Protein AF-A0A0J6TCW0-F1 (afdb_monomer)

Structure (mmCIF, N/CA/C/O backbone):
data_AF-A0A0J6TCW0-F1
#
_entry.id   AF-A0A0J6TCW0-F1
#
loop_
_atom_site.group_PDB
_atom_site.id
_atom_site.type_symbol
_atom_site.label_atom_id
_atom_site.label_alt_id
_atom_site.label_comp_id
_atom_site.label_asym_id
_atom_site.label_entity_id
_atom_site.label_seq_id
_atom_site.pdbx_PDB_ins_code
_atom_site.Cartn_x
_atom_site.Cartn_y
_atom_site.Cartn_z
_atom_site.occupancy
_atom_site.B_iso_or_equiv
_atom_site.auth_seq_id
_atom_site.auth_comp_id
_atom_site.auth_asym_id
_atom_site.auth_atom_id
_atom_site.pdbx_PDB_model_num
ATOM 1 N N . MET A 1 1 ? 25.778 -1.571 18.405 1.00 27.28 1 MET A N 1
ATOM 2 C CA . MET A 1 1 ? 25.611 -1.327 16.959 1.00 27.28 1 MET A CA 1
ATOM 3 C C . MET A 1 1 ? 24.254 -1.872 16.557 1.00 27.28 1 MET A C 1
ATOM 5 O O . MET A 1 1 ? 24.105 -3.077 16.428 1.00 27.28 1 MET A O 1
ATOM 9 N N . VAL A 1 2 ? 23.254 -0.995 16.495 1.00 25.66 2 VAL A N 1
ATOM 10 C CA . VAL A 1 2 ? 21.907 -1.310 16.004 1.00 25.66 2 VAL A CA 1
ATOM 11 C C . VAL A 1 2 ? 21.937 -0.953 14.524 1.00 25.66 2 VAL A C 1
ATOM 13 O O . VAL A 1 2 ? 22.121 0.217 14.194 1.00 25.66 2 VAL A O 1
ATOM 16 N N . GLY A 1 3 ? 21.881 -1.952 13.643 1.00 25.91 3 GLY A N 1
ATOM 17 C CA . GLY A 1 3 ? 21.736 -1.694 12.211 1.00 25.91 3 GLY A CA 1
ATOM 18 C C . GLY A 1 3 ? 20.428 -0.931 11.976 1.00 25.91 3 GLY A C 1
ATOM 19 O O . GLY A 1 3 ? 19.429 -1.263 12.620 1.00 25.91 3 GLY A O 1
ATOM 20 N N . PRO A 1 4 ? 20.412 0.119 11.143 1.00 32.00 4 PRO A N 1
ATOM 21 C CA . PRO A 1 4 ? 19.230 0.951 11.010 1.00 32.00 4 PRO A CA 1
ATOM 22 C C . PRO A 1 4 ? 18.118 0.171 10.301 1.00 32.00 4 PRO A C 1
ATOM 24 O O . PRO A 1 4 ? 18.222 -0.172 9.128 1.00 32.00 4 PRO A O 1
ATOM 27 N N . ALA A 1 5 ? 17.028 -0.075 11.026 1.00 32.34 5 ALA A N 1
ATOM 28 C CA . ALA A 1 5 ? 15.738 -0.520 10.504 1.00 32.34 5 ALA A CA 1
ATOM 29 C C . ALA A 1 5 ? 15.019 0.636 9.773 1.00 32.34 5 ALA A C 1
ATOM 31 O O . ALA A 1 5 ? 13.894 0.987 10.123 1.00 32.34 5 ALA A O 1
ATOM 32 N N . ALA A 1 6 ? 15.710 1.300 8.839 1.00 34.22 6 ALA A N 1
ATOM 33 C CA . ALA A 1 6 ? 15.282 2.595 8.315 1.00 34.22 6 ALA A CA 1
ATOM 34 C C . ALA A 1 6 ? 14.321 2.512 7.114 1.00 34.22 6 ALA A C 1
ATOM 36 O O . ALA A 1 6 ? 13.288 3.165 7.162 1.00 34.22 6 ALA A O 1
ATOM 37 N N . ASP A 1 7 ? 14.547 1.688 6.085 1.00 34.81 7 ASP A N 1
ATOM 38 C CA . ASP A 1 7 ? 13.996 2.081 4.763 1.00 34.81 7 ASP A CA 1
ATOM 39 C C . ASP A 1 7 ? 13.089 1.052 4.067 1.00 34.81 7 ASP A C 1
ATOM 41 O O . ASP A 1 7 ? 12.736 1.202 2.902 1.00 34.81 7 ASP A O 1
ATOM 45 N N . PHE A 1 8 ? 12.693 -0.028 4.741 1.00 37.03 8 PHE A N 1
ATOM 46 C CA . PHE A 1 8 ? 12.389 -1.260 3.997 1.00 37.03 8 PHE A CA 1
ATOM 47 C C . PHE A 1 8 ? 10.968 -1.423 3.423 1.00 37.03 8 PHE A C 1
ATOM 49 O O . PHE A 1 8 ? 10.744 -2.361 2.667 1.00 37.03 8 PHE A O 1
ATOM 56 N N . VAL A 1 9 ? 10.007 -0.545 3.739 1.00 40.50 9 VAL A N 1
ATOM 57 C CA . VAL A 1 9 ? 8.628 -0.656 3.194 1.00 40.50 9 VAL A CA 1
ATOM 58 C C . VAL A 1 9 ? 8.034 0.691 2.749 1.00 40.50 9 VAL A C 1
ATOM 60 O O . VAL A 1 9 ? 7.080 0.720 1.983 1.00 40.50 9 VAL A O 1
ATOM 63 N N . TRP A 1 10 ? 8.593 1.830 3.171 1.00 41.25 10 TRP A N 1
ATOM 64 C CA . TRP A 1 10 ? 7.857 3.105 3.148 1.00 41.25 10 TRP A CA 1
ATOM 65 C C . TRP A 1 10 ? 8.228 4.069 2.022 1.00 41.25 10 TRP A C 1
ATOM 67 O O . TRP A 1 10 ? 7.423 4.941 1.708 1.00 41.25 10 TRP A O 1
ATOM 77 N N . GLU A 1 11 ? 9.406 3.928 1.414 1.00 35.12 11 GLU A N 1
ATOM 78 C CA . GLU A 1 11 ? 9.860 4.844 0.353 1.00 35.12 11 GLU A CA 1
ATOM 79 C C . GLU A 1 11 ? 9.387 4.429 -1.052 1.00 35.12 11 GLU A C 1
ATOM 81 O O . GLU A 1 11 ? 9.412 5.233 -1.978 1.00 35.12 11 GLU A O 1
ATOM 86 N N . GLU A 1 12 ? 8.880 3.201 -1.189 1.00 37.44 12 GLU A N 1
ATOM 87 C CA . GLU A 1 12 ? 8.473 2.581 -2.460 1.00 37.44 12 GLU A CA 1
ATOM 88 C C . GLU A 1 12 ? 6.948 2.440 -2.607 1.00 37.44 12 GLU A C 1
ATOM 90 O O . GLU A 1 12 ? 6.434 2.214 -3.703 1.00 37.44 12 GLU A O 1
ATOM 95 N N . VAL A 1 13 ? 6.199 2.572 -1.507 1.00 41.75 13 VAL A N 1
ATOM 96 C CA . VAL A 1 13 ? 4.735 2.503 -1.522 1.00 41.75 13 VAL A CA 1
ATOM 97 C C . VAL A 1 13 ? 4.204 3.909 -1.737 1.00 41.75 13 VAL A C 1
ATOM 99 O O . VAL A 1 13 ? 4.365 4.791 -0.894 1.00 41.75 13 VAL A O 1
ATOM 102 N N . PHE A 1 14 ? 3.564 4.125 -2.885 1.00 42.66 14 PHE A N 1
ATOM 103 C CA . PHE A 1 14 ? 2.935 5.393 -3.231 1.00 42.66 14 PHE A CA 1
ATOM 104 C C . PHE A 1 14 ? 1.937 5.805 -2.148 1.00 42.66 14 PHE A C 1
ATOM 106 O O . PHE A 1 14 ? 0.821 5.287 -2.070 1.00 42.66 14 PHE A O 1
ATOM 113 N N . GLN A 1 15 ? 2.350 6.741 -1.296 1.00 39.38 15 GLN A N 1
ATOM 114 C CA . GLN A 1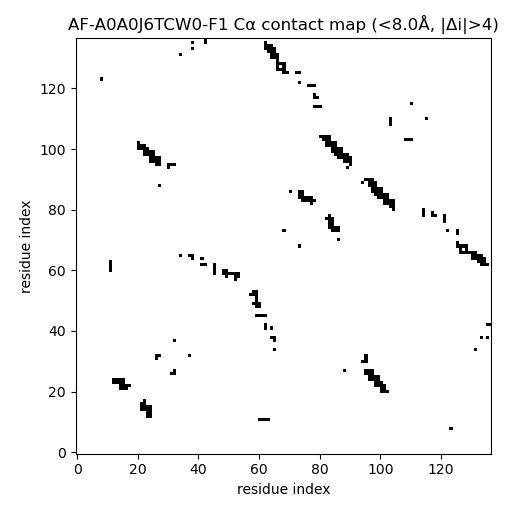 15 ? 1.446 7.396 -0.368 1.00 39.38 15 GLN A CA 1
ATOM 115 C C . GLN A 1 15 ? 0.626 8.405 -1.157 1.00 39.38 15 GLN A C 1
ATOM 117 O O . GLN A 1 15 ? 1.120 9.461 -1.557 1.00 39.38 15 GLN A O 1
ATOM 122 N N . PHE A 1 16 ? -0.643 8.079 -1.367 1.00 46.12 16 PHE A N 1
ATOM 123 C CA . PHE A 1 16 ? -1.604 9.018 -1.917 1.00 46.12 16 PHE A CA 1
ATOM 124 C C . PHE A 1 16 ? -2.364 9.632 -0.750 1.00 46.12 16 PHE A C 1
ATOM 126 O O . PHE A 1 16 ? -3.157 8.975 -0.072 1.00 46.12 16 PHE A O 1
ATOM 133 N N . SER A 1 17 ? -2.106 10.911 -0.479 1.00 39.41 17 SER A N 1
ATOM 134 C CA . SER A 1 17 ? -2.973 11.660 0.421 1.00 39.41 17 SER A CA 1
ATOM 135 C C . SER A 1 17 ? -4.356 11.762 -0.221 1.00 39.41 17 SER A C 1
ATOM 137 O O . SER A 1 17 ? -4.498 12.205 -1.359 1.00 39.41 17 SER A O 1
ATOM 139 N N . THR A 1 18 ? -5.392 11.332 0.498 1.00 45.94 18 THR A N 1
ATOM 140 C CA . THR A 1 18 ? -6.781 11.469 0.043 1.00 45.94 18 THR A CA 1
ATOM 141 C C . THR A 1 18 ? -7.569 12.317 1.033 1.00 45.94 18 THR A C 1
ATOM 143 O O . THR A 1 18 ? -7.224 12.402 2.214 1.00 45.94 18 THR A O 1
ATOM 146 N N . SER A 1 19 ? -8.668 12.915 0.570 1.00 47.12 19 SER A N 1
ATOM 147 C CA . SER A 1 19 ? -9.627 13.659 1.402 1.00 47.12 19 SER A CA 1
ATOM 148 C C . SER A 1 19 ? -10.231 12.833 2.548 1.00 47.12 19 SER A C 1
ATOM 150 O O . SER A 1 19 ? -10.830 13.402 3.456 1.00 47.12 19 SER A O 1
ATOM 152 N N . HIS A 1 20 ? -10.067 11.506 2.525 1.00 46.72 20 HIS A N 1
ATOM 153 C CA . HIS A 1 20 ? -10.638 10.562 3.487 1.00 46.72 20 HIS A CA 1
ATOM 154 C C . HIS A 1 20 ? -9.592 9.889 4.395 1.00 46.72 20 HIS A C 1
ATOM 156 O O . HIS A 1 20 ? -9.942 8.987 5.152 1.00 46.72 20 HIS A O 1
ATOM 162 N N . GLY A 1 21 ? -8.327 10.328 4.357 1.00 56.03 21 GLY A N 1
ATOM 163 C CA . GLY A 1 21 ? -7.268 9.844 5.246 1.00 56.03 21 GLY A CA 1
ATOM 164 C C . GLY A 1 21 ? -5.973 9.461 4.527 1.00 56.03 21 GLY A C 1
ATOM 165 O O . GLY A 1 21 ? -5.756 9.789 3.358 1.00 56.03 21 GLY A O 1
ATOM 166 N N . LEU A 1 22 ? -5.095 8.767 5.259 1.00 61.62 22 LEU A N 1
ATOM 167 C CA . LEU A 1 22 ? -3.879 8.170 4.704 1.00 61.62 22 LEU A CA 1
ATOM 168 C C . LEU A 1 22 ? -4.261 6.902 3.935 1.00 61.62 22 LEU A C 1
ATOM 170 O O . LEU A 1 22 ? -4.897 6.010 4.507 1.00 61.62 22 LEU A O 1
ATOM 174 N N . ALA A 1 23 ? -3.892 6.850 2.655 1.00 58.44 23 ALA A N 1
ATOM 175 C CA . ALA A 1 23 ? -4.112 5.695 1.803 1.00 58.44 23 ALA A CA 1
ATOM 176 C C . ALA A 1 23 ? -2.805 5.219 1.156 1.00 58.44 23 ALA A C 1
ATOM 178 O O . ALA A 1 23 ? -1.959 6.023 0.759 1.00 58.44 23 ALA A O 1
ATOM 179 N N . GLU A 1 24 ? -2.674 3.902 1.048 1.00 63.03 24 GLU A N 1
ATOM 180 C CA . GLU A 1 24 ? -1.586 3.218 0.345 1.00 63.03 24 GLU A CA 1
ATOM 181 C C . GLU A 1 24 ? -2.128 2.518 -0.900 1.00 63.03 24 GLU A C 1
ATOM 183 O O . GLU A 1 24 ? -3.311 2.205 -0.972 1.00 63.03 24 GLU A O 1
ATOM 188 N N . SER A 1 25 ? -1.269 2.281 -1.883 1.00 61.62 25 SER A N 1
ATOM 189 C CA . SER A 1 25 ? -1.600 1.695 -3.185 1.00 61.62 25 SER A CA 1
ATOM 190 C C . SER A 1 25 ? -1.259 0.199 -3.231 1.00 61.62 25 SER A C 1
ATOM 192 O O . SER A 1 25 ? -0.200 -0.197 -2.753 1.00 61.62 25 SER A O 1
ATOM 194 N N . VAL A 1 26 ? -2.138 -0.636 -3.801 1.00 67.56 26 VAL A N 1
ATOM 195 C CA . VAL A 1 26 ? -1.942 -2.087 -4.012 1.00 67.56 26 VAL A CA 1
ATOM 196 C C . VAL A 1 26 ? -2.586 -2.573 -5.313 1.00 67.56 26 VAL A C 1
ATOM 198 O O . VAL A 1 26 ? -3.508 -1.942 -5.815 1.00 67.56 26 VAL A O 1
ATOM 201 N N . ALA A 1 27 ? -2.154 -3.725 -5.841 1.00 65.44 27 ALA A N 1
ATOM 202 C CA . ALA A 1 27 ? -2.766 -4.358 -7.014 1.00 65.44 27 ALA A CA 1
ATOM 203 C C . ALA A 1 27 ? -3.719 -5.524 -6.643 1.00 65.44 27 ALA A C 1
ATOM 205 O O . ALA A 1 27 ? -3.440 -6.276 -5.707 1.00 65.44 27 ALA A O 1
ATOM 206 N N . LEU A 1 28 ? -4.859 -5.692 -7.337 1.00 57.44 28 LEU A N 1
ATOM 207 C CA . LEU A 1 28 ? -5.902 -6.681 -6.982 1.00 57.44 28 LEU A CA 1
ATOM 208 C C . LEU A 1 28 ? -5.767 -8.050 -7.665 1.00 57.44 28 LEU A C 1
ATOM 210 O O . LEU A 1 28 ? -5.616 -8.165 -8.876 1.00 57.44 28 LEU A O 1
ATOM 214 N N . ARG A 1 29 ? -6.001 -9.113 -6.881 1.00 52.22 29 ARG A N 1
ATOM 215 C CA . ARG A 1 29 ? -5.895 -10.519 -7.313 1.00 52.22 29 ARG A CA 1
ATOM 216 C C . ARG A 1 29 ? -7.122 -11.079 -8.077 1.00 52.22 29 ARG A C 1
ATOM 218 O O . ARG A 1 29 ? -7.131 -12.229 -8.484 1.00 52.22 29 ARG A O 1
ATOM 225 N N . THR A 1 30 ? -8.205 -10.335 -8.264 1.00 52.03 30 THR A N 1
ATOM 226 C CA . THR A 1 30 ? -9.321 -10.780 -9.141 1.00 52.03 30 THR A CA 1
ATOM 227 C C . THR A 1 30 ? -9.089 -10.423 -10.610 1.00 52.03 30 THR A C 1
ATOM 229 O O . THR A 1 30 ? -9.816 -10.882 -11.482 1.00 52.03 30 THR A O 1
ATOM 232 N N . VAL A 1 31 ? -8.041 -9.638 -10.858 1.00 58.44 31 VAL A N 1
ATOM 233 C CA . VAL A 1 31 ? -7.522 -9.169 -12.145 1.00 58.44 31 VAL A CA 1
ATOM 234 C C . VAL A 1 31 ? -5.988 -9.252 -12.054 1.00 58.44 31 VAL A C 1
ATOM 236 O O . VAL A 1 31 ? -5.301 -8.280 -12.320 1.00 58.44 31 VAL A O 1
ATOM 239 N N . VAL A 1 32 ? -5.459 -10.378 -11.535 1.00 63.03 32 VAL A N 1
ATOM 240 C CA . VAL A 1 32 ? -4.064 -10.492 -11.052 1.00 63.03 32 VAL A CA 1
ATOM 241 C C . VAL A 1 32 ? -3.075 -10.119 -12.154 1.00 63.03 32 VAL A C 1
ATOM 243 O O . VAL A 1 32 ? -2.933 -10.905 -13.092 1.00 63.03 32 VAL A O 1
ATOM 246 N N . PRO A 1 33 ? -2.349 -9.000 -12.038 1.00 70.62 33 PRO A N 1
ATOM 247 C CA . PRO A 1 33 ? -1.142 -8.841 -12.820 1.00 70.62 33 PRO A CA 1
ATOM 248 C C . PRO A 1 33 ? -0.108 -9.846 -12.298 1.00 70.62 33 PRO A C 1
ATOM 250 O O . PRO A 1 33 ? 0.094 -9.996 -11.092 1.00 70.62 33 PRO A O 1
ATOM 253 N N . THR A 1 34 ? 0.528 -10.566 -13.205 1.00 83.50 34 THR A N 1
ATOM 254 C CA . THR A 1 34 ? 1.734 -11.348 -12.940 1.00 83.50 34 THR A CA 1
ATOM 255 C C . THR A 1 34 ? 2.836 -10.460 -12.363 1.00 83.50 34 THR A C 1
ATOM 257 O O . THR A 1 34 ? 2.849 -9.247 -12.575 1.00 83.50 34 THR A O 1
ATOM 260 N N . ASP A 1 35 ? 3.813 -11.064 -11.684 1.00 83.62 35 ASP A N 1
ATOM 261 C CA . ASP A 1 35 ? 4.970 -10.332 -11.149 1.00 83.62 35 ASP A CA 1
ATOM 262 C C . ASP A 1 35 ? 5.652 -9.486 -12.241 1.00 83.62 35 ASP A C 1
ATOM 264 O O . ASP A 1 35 ? 6.002 -8.333 -12.007 1.00 83.62 35 ASP A O 1
ATOM 268 N N . GLY A 1 36 ? 5.753 -10.019 -13.466 1.00 83.69 36 GLY A N 1
ATOM 269 C CA . GLY A 1 36 ? 6.299 -9.304 -14.621 1.00 83.69 36 GLY A CA 1
ATOM 270 C C . GLY A 1 36 ? 5.485 -8.071 -15.027 1.00 83.69 36 GLY A C 1
ATOM 271 O O . GLY A 1 36 ? 6.069 -7.027 -15.310 1.00 83.69 36 GLY A O 1
ATOM 272 N N . GLU A 1 37 ? 4.154 -8.153 -15.011 1.00 82.94 37 GLU A N 1
ATOM 273 C CA .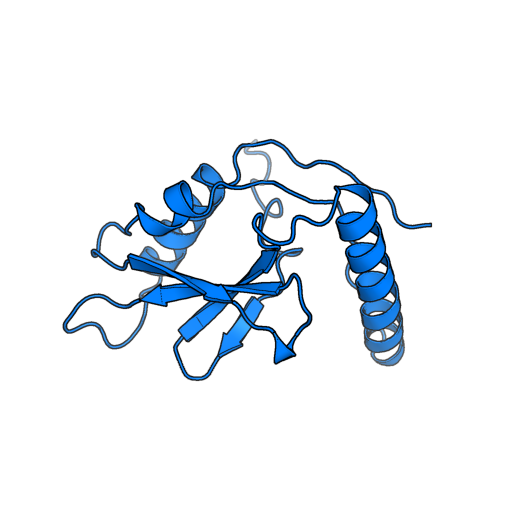 GLU A 1 37 ? 3.277 -7.004 -15.282 1.00 82.94 37 GLU A CA 1
ATOM 274 C C . GLU A 1 37 ? 3.414 -5.934 -14.192 1.00 82.94 37 GLU A C 1
ATOM 276 O O . GLU A 1 37 ? 3.521 -4.747 -14.499 1.00 82.94 37 GLU A O 1
ATOM 281 N N . VAL A 1 38 ? 3.498 -6.342 -12.922 1.00 81.25 38 VAL A N 1
ATOM 282 C CA . VAL A 1 38 ? 3.733 -5.413 -11.807 1.00 81.25 38 VAL A CA 1
ATOM 283 C C . VAL A 1 38 ? 5.105 -4.746 -11.919 1.00 81.25 38 VAL A C 1
ATOM 285 O O . VAL A 1 38 ? 5.217 -3.540 -11.698 1.00 81.25 38 VAL A O 1
ATOM 288 N N . HIS A 1 39 ? 6.144 -5.492 -12.299 1.00 85.88 39 HIS A N 1
ATOM 289 C CA . HIS A 1 39 ? 7.477 -4.937 -12.523 1.00 85.88 39 HIS A CA 1
ATOM 290 C C . HIS A 1 39 ? 7.508 -3.949 -13.690 1.00 85.88 39 HIS A C 1
ATOM 292 O O . HIS A 1 39 ? 8.085 -2.873 -13.547 1.00 85.88 39 HIS A O 1
ATOM 298 N N . GLY A 1 40 ? 6.831 -4.260 -14.801 1.00 84.69 40 GLY A N 1
ATOM 299 C CA . GLY A 1 40 ? 6.676 -3.335 -15.925 1.00 84.69 40 GLY A CA 1
ATOM 300 C C . GLY A 1 40 ? 6.046 -2.009 -15.492 1.00 84.69 40 GLY A C 1
ATOM 301 O O . GLY A 1 40 ? 6.617 -0.946 -15.729 1.00 84.69 40 GLY A O 1
ATOM 302 N N . LEU A 1 41 ? 4.940 -2.068 -14.742 1.00 80.00 41 LEU A N 1
ATOM 303 C CA . LEU A 1 41 ? 4.294 -0.877 -14.178 1.00 80.00 41 LEU A CA 1
ATOM 304 C C . LEU A 1 41 ? 5.216 -0.100 -13.226 1.0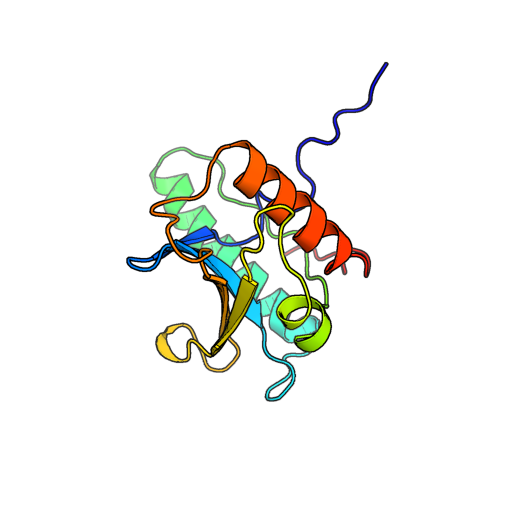0 80.00 41 LEU A C 1
ATOM 306 O O . LEU A 1 41 ? 5.232 1.136 -13.243 1.00 80.00 41 LEU A O 1
ATOM 310 N N . GLY A 1 42 ? 5.986 -0.815 -12.402 1.00 81.00 42 GLY A N 1
ATOM 311 C CA . GLY A 1 42 ? 6.993 -0.240 -11.514 1.00 81.00 42 GLY A CA 1
ATOM 312 C C . GLY A 1 42 ? 8.064 0.537 -12.277 1.00 81.00 42 GLY A C 1
ATOM 313 O O . GLY A 1 42 ? 8.364 1.680 -11.925 1.00 81.00 42 GLY A O 1
ATOM 314 N N . CYS A 1 43 ? 8.579 -0.024 -13.370 1.00 86.44 43 CYS A N 1
ATOM 315 C CA . CYS A 1 43 ? 9.592 0.623 -14.200 1.00 86.44 43 CYS A CA 1
ATOM 316 C C . CYS A 1 43 ? 9.057 1.811 -14.993 1.00 86.44 43 CYS A C 1
ATOM 318 O O . CYS A 1 43 ? 9.694 2.867 -15.004 1.00 86.44 43 CYS A O 1
ATOM 320 N N . ASP A 1 44 ? 7.857 1.703 -15.561 1.00 85.38 44 ASP A N 1
ATOM 321 C CA . ASP A 1 44 ? 7.192 2.825 -16.228 1.00 85.38 44 ASP A CA 1
ATOM 322 C C . ASP A 1 44 ? 6.956 3.988 -15.261 1.00 85.38 44 ASP A C 1
ATOM 324 O O . ASP A 1 44 ? 7.047 5.170 -15.613 1.00 85.38 44 ASP A O 1
ATOM 328 N N . LYS A 1 45 ? 6.636 3.673 -14.004 1.00 82.44 45 LYS A N 1
ATOM 329 C CA . LYS A 1 45 ? 6.494 4.685 -12.966 1.00 82.44 45 LYS A CA 1
ATOM 330 C C . LYS A 1 45 ? 7.833 5.290 -12.559 1.00 82.44 45 LYS A C 1
ATOM 332 O O . LYS A 1 45 ? 7.930 6.516 -12.542 1.00 82.44 45 LYS A O 1
ATOM 337 N N . GLN A 1 46 ? 8.856 4.472 -12.311 1.00 84.19 46 GLN A N 1
ATOM 338 C CA . GLN A 1 46 ? 10.211 4.949 -12.029 1.00 84.19 46 GLN A CA 1
ATOM 339 C C . GLN A 1 46 ? 10.694 5.910 -13.120 1.00 84.19 46 GLN A C 1
ATOM 341 O O . GLN A 1 46 ? 11.196 6.982 -12.799 1.00 84.19 46 GLN A O 1
ATOM 346 N N . ALA A 1 47 ? 10.521 5.564 -14.398 1.00 86.12 47 ALA A N 1
ATOM 347 C CA . ALA A 1 47 ? 10.934 6.410 -15.514 1.00 86.12 47 ALA A CA 1
ATOM 348 C C . ALA A 1 47 ? 10.224 7.776 -15.497 1.00 86.12 47 ALA A C 1
ATOM 350 O O . ALA A 1 47 ? 10.872 8.818 -15.622 1.00 86.12 47 ALA A O 1
ATOM 351 N N . ARG A 1 48 ? 8.900 7.790 -15.277 1.00 84.25 48 ARG A N 1
ATOM 352 C CA . ARG A 1 48 ? 8.108 9.031 -15.180 1.00 84.25 4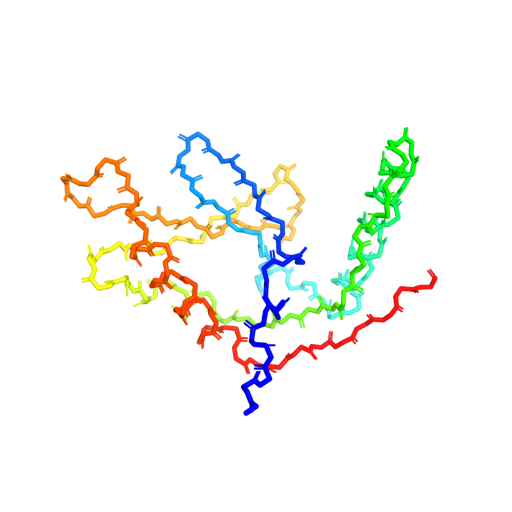8 ARG A CA 1
ATOM 353 C C . ARG A 1 48 ? 8.495 9.885 -13.974 1.00 84.25 48 ARG A C 1
ATOM 355 O O . ARG A 1 48 ? 8.634 11.101 -14.103 1.00 84.25 48 ARG A O 1
ATOM 362 N N . ASP A 1 49 ? 8.663 9.264 -12.811 1.00 82.25 49 ASP A N 1
ATOM 363 C CA . ASP A 1 49 ? 9.016 9.962 -11.577 1.00 82.25 49 ASP A CA 1
ATOM 364 C C . ASP A 1 49 ? 10.453 10.496 -11.633 1.00 82.25 49 ASP A C 1
ATOM 366 O O . ASP A 1 49 ? 10.690 11.639 -11.245 1.00 82.25 49 ASP A O 1
ATOM 370 N N . ARG A 1 50 ? 11.388 9.730 -12.208 1.00 84.88 50 ARG A N 1
ATOM 371 C CA . ARG A 1 50 ? 12.765 10.170 -12.454 1.00 84.88 50 ARG A CA 1
ATOM 372 C C . ARG A 1 50 ? 12.809 11.377 -13.379 1.00 84.88 50 ARG A C 1
ATOM 374 O O . ARG A 1 50 ? 13.411 12.373 -13.001 1.00 84.88 50 ARG A O 1
ATOM 381 N N . ALA A 1 51 ? 12.107 11.349 -14.511 1.00 84.75 51 ALA A N 1
ATOM 382 C CA . ALA A 1 51 ? 12.039 12.503 -15.409 1.00 84.75 51 ALA A CA 1
ATOM 383 C C . ALA A 1 51 ? 11.481 13.758 -14.706 1.00 84.75 51 ALA A C 1
ATOM 385 O O . ALA A 1 51 ? 11.986 14.868 -14.885 1.00 84.75 51 ALA A O 1
ATOM 386 N N . ARG A 1 52 ? 10.454 13.589 -13.860 1.00 83.75 52 ARG A N 1
ATOM 387 C CA . ARG A 1 52 ? 9.884 14.685 -13.060 1.00 83.75 52 ARG A CA 1
ATOM 388 C C . ARG A 1 52 ? 10.874 15.230 -12.026 1.00 83.75 52 ARG A C 1
ATOM 390 O O . ARG A 1 52 ? 10.918 16.443 -11.816 1.00 83.75 52 ARG A O 1
ATOM 397 N N . ASP A 1 53 ? 11.606 14.361 -11.340 1.00 84.62 53 ASP A N 1
ATOM 398 C CA . ASP A 1 53 ? 12.486 14.749 -10.236 1.00 84.62 53 ASP A CA 1
ATOM 399 C C . ASP A 1 53 ? 13.848 15.262 -10.727 1.00 84.62 53 ASP A C 1
ATOM 401 O O . ASP A 1 53 ? 14.372 16.219 -10.153 1.00 84.62 53 ASP A O 1
ATOM 405 N N . GLU A 1 54 ? 14.352 14.760 -11.857 1.00 86.19 54 GLU A N 1
ATOM 406 C CA . GLU A 1 54 ? 15.501 15.322 -12.578 1.00 86.19 54 GLU A CA 1
ATOM 407 C C . GLU A 1 54 ? 15.237 16.773 -12.993 1.00 86.19 54 GLU A C 1
ATOM 409 O O . GLU A 1 54 ? 16.077 17.644 -12.762 1.00 86.19 54 GLU A O 1
ATOM 414 N N . ALA A 1 55 ? 14.028 17.079 -13.480 1.00 84.75 55 ALA A N 1
ATOM 415 C CA . ALA A 1 55 ? 13.611 18.454 -13.770 1.00 84.75 55 ALA A CA 1
ATOM 416 C C . ALA A 1 55 ? 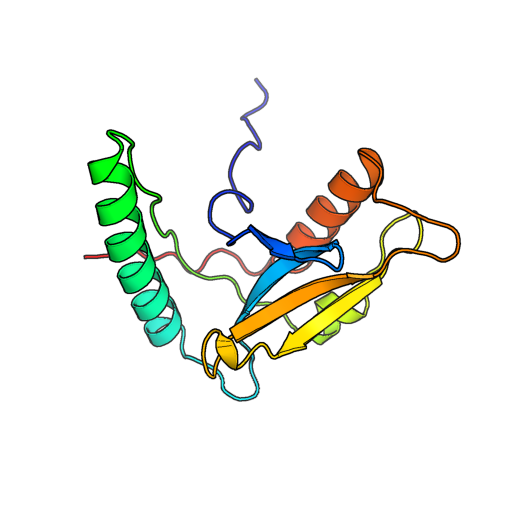13.610 19.370 -12.525 1.00 84.75 55 ALA A C 1
ATOM 418 O O . ALA A 1 55 ? 13.573 20.594 -12.646 1.00 84.75 55 ALA A O 1
ATOM 419 N N . ARG A 1 56 ? 13.658 18.790 -11.319 1.00 88.44 56 ARG A N 1
ATOM 420 C CA . ARG A 1 56 ? 13.737 19.483 -10.023 1.00 88.44 56 ARG A CA 1
ATOM 421 C C . ARG A 1 56 ? 15.120 19.368 -9.367 1.00 88.44 56 ARG A C 1
ATOM 423 O O . ARG A 1 56 ? 15.265 19.785 -8.217 1.00 88.44 56 ARG A O 1
ATOM 430 N N . GLY A 1 57 ? 16.112 18.797 -10.057 1.00 85.38 57 GLY A N 1
ATOM 431 C CA . GLY A 1 57 ? 17.466 18.581 -9.541 1.00 85.38 57 GLY A CA 1
ATOM 432 C C . GLY A 1 57 ? 17.553 17.549 -8.412 1.00 85.38 57 GLY A C 1
ATOM 433 O O . GLY A 1 57 ? 18.439 17.646 -7.565 1.00 85.38 57 GLY A O 1
ATOM 434 N N . ARG A 1 58 ? 16.615 16.597 -8.346 1.00 82.31 58 ARG A N 1
ATOM 435 C CA . ARG A 1 58 ? 16.569 15.541 -7.324 1.00 82.31 58 ARG A CA 1
ATOM 436 C C . ARG A 1 58 ? 16.802 14.177 -7.959 1.00 82.31 58 ARG A C 1
ATOM 438 O O . ARG A 1 58 ? 16.401 13.941 -9.094 1.00 82.31 58 ARG A O 1
ATOM 445 N N . ALA A 1 59 ? 17.408 13.267 -7.200 1.00 74.56 59 ALA A N 1
ATOM 446 C CA . ALA A 1 59 ? 17.400 11.858 -7.566 1.00 74.56 59 ALA A CA 1
ATOM 447 C C . ALA A 1 59 ? 15.955 11.345 -7.487 1.00 74.56 59 ALA A C 1
ATOM 449 O O . ALA A 1 59 ? 15.302 11.499 -6.453 1.00 74.56 59 ALA A O 1
ATOM 450 N N . GLY A 1 60 ? 15.455 10.792 -8.591 1.00 72.81 60 GLY A N 1
ATOM 451 C CA . GLY A 1 60 ? 14.141 10.157 -8.621 1.00 72.81 60 GLY A CA 1
ATOM 452 C C . GLY A 1 60 ? 14.108 8.849 -7.821 1.00 72.81 60 GLY A C 1
ATOM 453 O O . GLY A 1 60 ? 15.163 8.277 -7.525 1.00 72.81 60 GLY A O 1
ATOM 454 N N . PRO A 1 61 ? 12.907 8.348 -7.495 1.00 77.56 61 PRO A N 1
ATOM 455 C CA . PRO A 1 61 ? 12.743 7.080 -6.789 1.00 77.56 61 PRO A CA 1
ATOM 456 C C . PRO A 1 61 ? 13.288 5.899 -7.609 1.00 77.56 61 PRO A C 1
ATOM 458 O O . PRO A 1 61 ? 13.416 5.984 -8.833 1.00 77.56 61 PRO A O 1
ATOM 461 N N . THR A 1 62 ? 13.628 4.797 -6.931 1.00 79.94 62 THR A N 1
ATOM 462 C CA . THR A 1 62 ? 14.151 3.575 -7.566 1.00 79.94 62 THR A CA 1
ATOM 463 C C . THR A 1 62 ? 13.297 2.380 -7.197 1.00 79.94 62 THR A C 1
ATOM 465 O O . THR A 1 62 ? 13.508 1.806 -6.140 1.00 79.94 62 THR A O 1
ATOM 468 N N . TYR A 1 63 ? 12.422 1.970 -8.110 1.00 79.25 63 TYR A N 1
ATOM 469 C CA . TYR A 1 63 ? 11.583 0.794 -7.967 1.00 79.25 63 TYR A CA 1
ATOM 470 C C . TYR A 1 63 ? 12.404 -0.452 -7.604 1.00 79.25 63 TYR A C 1
ATOM 472 O O . TYR A 1 63 ? 13.345 -0.813 -8.314 1.00 79.25 63 TYR A O 1
ATOM 480 N N . ARG A 1 64 ? 12.029 -1.119 -6.508 1.00 80.31 64 ARG A N 1
ATOM 481 C CA . ARG A 1 64 ? 12.754 -2.281 -5.966 1.00 80.31 64 ARG A CA 1
ATOM 482 C C . ARG A 1 64 ? 12.063 -3.623 -6.176 1.00 80.31 64 ARG A C 1
ATOM 484 O O . ARG A 1 64 ? 12.713 -4.654 -6.002 1.00 80.31 64 ARG A O 1
ATOM 491 N N . GLY A 1 65 ? 10.775 -3.645 -6.516 1.00 82.19 65 GLY A N 1
ATOM 492 C CA . GLY A 1 65 ? 10.033 -4.891 -6.721 1.00 82.19 65 GLY A CA 1
ATOM 493 C C . GLY A 1 65 ? 8.604 -4.874 -6.187 1.00 82.19 65 GLY A C 1
ATOM 494 O O . GLY A 1 65 ? 8.001 -3.818 -5.999 1.00 82.19 65 GLY A O 1
ATOM 495 N N . CYS A 1 66 ? 8.043 -6.062 -5.963 1.00 81.56 66 CYS A N 1
ATOM 496 C CA . CYS A 1 66 ? 6.680 -6.223 -5.454 1.00 81.56 66 CYS A CA 1
ATOM 497 C C . CYS A 1 66 ? 6.600 -7.216 -4.285 1.00 81.56 66 CYS A C 1
ATOM 499 O O . CYS A 1 66 ? 7.465 -8.075 -4.114 1.00 81.56 66 CYS A O 1
ATOM 501 N N . ILE A 1 67 ? 5.563 -7.076 -3.456 1.00 83.69 67 ILE A N 1
ATOM 502 C CA . ILE A 1 67 ? 5.253 -7.988 -2.350 1.00 83.69 67 ILE A CA 1
ATOM 503 C C . ILE A 1 67 ? 3.770 -8.328 -2.425 1.00 83.69 67 ILE A C 1
ATOM 505 O O . ILE A 1 67 ? 2.925 -7.440 -2.549 1.00 83.69 67 ILE A O 1
ATOM 509 N N . ASP A 1 68 ? 3.455 -9.612 -2.305 1.00 79.44 68 ASP A N 1
ATOM 510 C CA . ASP A 1 68 ? 2.073 -10.067 -2.272 1.00 79.44 68 ASP A CA 1
ATOM 511 C C . ASP A 1 68 ? 1.507 -9.980 -0.856 1.00 79.44 68 ASP A C 1
ATOM 513 O O . ASP A 1 68 ? 2.157 -10.344 0.124 1.00 79.44 68 ASP A O 1
ATOM 517 N N . ALA A 1 69 ? 0.233 -9.614 -0.762 1.00 79.88 69 ALA A N 1
ATOM 518 C CA . ALA A 1 69 ? -0.555 -9.803 0.444 1.00 79.88 69 ALA A CA 1
ATOM 519 C C . ALA A 1 69 ? -1.959 -10.295 0.102 1.00 79.88 69 ALA A C 1
ATOM 521 O O . ALA A 1 69 ? -2.555 -9.951 -0.922 1.00 79.88 69 ALA A O 1
ATOM 522 N N . LEU A 1 70 ? -2.535 -11.091 1.001 1.00 83.75 70 LEU A N 1
ATOM 523 C CA . LEU A 1 70 ? -3.940 -11.459 0.895 1.00 83.75 70 LEU A CA 1
ATOM 524 C C . LEU A 1 70 ? -4.811 -10.280 1.340 1.00 83.75 70 LEU A C 1
ATOM 526 O O . LEU A 1 70 ? -4.712 -9.824 2.476 1.00 83.75 70 LEU A O 1
ATOM 530 N N . VAL A 1 71 ? -5.765 -9.864 0.501 1.00 82.38 71 VAL A N 1
ATOM 531 C CA . VAL A 1 71 ? -6.739 -8.805 0.844 1.00 82.38 71 VAL A CA 1
ATOM 532 C C . VAL A 1 71 ? -7.475 -9.108 2.152 1.00 82.38 71 VAL A C 1
ATOM 534 O O . VAL A 1 71 ? -7.722 -8.211 2.958 1.00 82.38 71 VAL A O 1
ATOM 537 N N . ARG A 1 72 ? -7.792 -10.385 2.407 1.00 85.81 72 ARG A N 1
ATOM 538 C CA . ARG A 1 72 ? -8.377 -10.813 3.685 1.00 85.81 72 ARG A CA 1
ATOM 539 C C . ARG A 1 72 ? -7.452 -10.496 4.860 1.00 85.81 72 ARG A C 1
ATOM 541 O O . ARG A 1 72 ? -7.949 -10.007 5.864 1.00 85.81 72 ARG A O 1
ATOM 548 N N . ALA A 1 73 ? -6.147 -10.740 4.724 1.00 86.69 73 ALA A N 1
ATOM 549 C CA . ALA A 1 73 ? -5.170 -10.469 5.774 1.00 86.69 73 ALA A CA 1
ATOM 550 C C . ALA A 1 73 ? -5.060 -8.973 6.089 1.00 86.69 73 ALA A C 1
ATOM 552 O O . ALA A 1 73 ? -4.813 -8.646 7.239 1.00 86.69 73 ALA A O 1
ATOM 553 N N . ILE A 1 74 ? -5.311 -8.079 5.124 1.00 87.62 74 ILE A N 1
ATOM 554 C CA . ILE A 1 74 ? -5.437 -6.632 5.374 1.00 87.62 74 ILE A CA 1
ATOM 555 C C . ILE A 1 74 ? -6.733 -6.343 6.145 1.00 87.62 74 ILE A C 1
ATOM 557 O O . ILE A 1 74 ? -6.710 -5.781 7.238 1.00 87.62 74 ILE A O 1
ATOM 561 N N . ARG A 1 75 ? -7.879 -6.771 5.599 1.00 87.12 75 ARG A N 1
ATOM 562 C CA . ARG A 1 75 ? -9.219 -6.437 6.123 1.00 87.12 75 ARG A CA 1
ATOM 563 C C . ARG A 1 75 ? -9.490 -6.967 7.532 1.00 87.12 75 ARG A C 1
ATOM 565 O O . ARG A 1 75 ? -10.327 -6.411 8.235 1.00 87.12 75 ARG A O 1
ATOM 572 N N . THR A 1 76 ? -8.823 -8.044 7.949 1.00 91.25 76 THR A N 1
ATOM 573 C CA . THR A 1 76 ? -8.989 -8.617 9.296 1.00 91.25 76 THR A CA 1
ATOM 574 C C . THR A 1 76 ? -8.185 -7.896 10.376 1.00 91.25 76 THR A C 1
ATOM 576 O O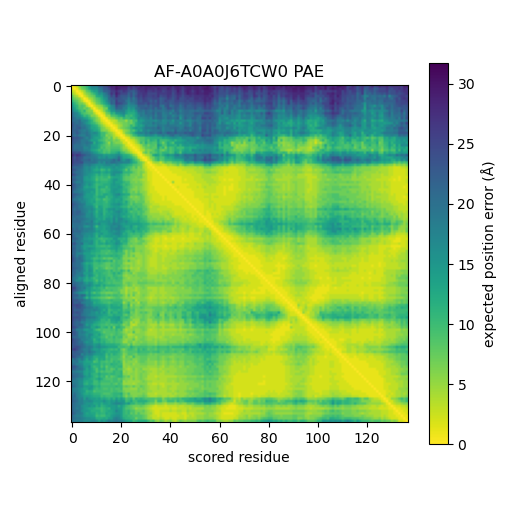 . THR A 1 76 ? -8.373 -8.182 11.559 1.00 91.25 76 THR A O 1
ATOM 579 N N . ARG A 1 77 ? -7.267 -6.997 10.008 1.00 91.56 77 ARG A N 1
ATOM 580 C CA . ARG A 1 77 ? -6.407 -6.307 10.973 1.00 91.56 77 ARG A CA 1
ATOM 581 C C . ARG A 1 77 ? -7.084 -5.068 11.540 1.00 91.56 77 ARG A C 1
ATOM 583 O O . ARG A 1 77 ? -7.989 -4.486 10.943 1.00 91.56 77 ARG A O 1
ATOM 590 N N . HIS A 1 78 ? -6.604 -4.666 12.705 1.00 92.44 78 HIS A N 1
ATOM 591 C CA . HIS A 1 78 ? -6.973 -3.425 13.358 1.00 92.44 78 HIS A CA 1
ATOM 592 C C . HIS A 1 78 ? -5.816 -2.943 14.231 1.00 92.44 78 HIS A C 1
ATOM 594 O O . HIS A 1 78 ? -5.039 -3.763 14.718 1.00 92.44 78 HIS A O 1
ATOM 600 N N . THR A 1 79 ? -5.695 -1.629 14.411 1.00 89.06 79 THR A N 1
ATOM 601 C CA . THR A 1 79 ? -4.708 -1.046 15.335 1.00 89.06 79 THR A CA 1
ATOM 602 C C . THR A 1 79 ? -5.101 -1.284 16.790 1.00 89.06 79 THR A C 1
ATOM 604 O O . THR A 1 79 ? -6.245 -1.655 17.078 1.00 89.06 79 THR A O 1
ATOM 607 N N . THR A 1 80 ? -4.190 -0.998 17.726 1.00 90.62 80 THR A N 1
ATOM 608 C CA . THR A 1 80 ? -4.473 -1.054 19.172 1.00 90.62 80 THR A CA 1
ATOM 609 C C . THR A 1 80 ? -5.684 -0.189 19.535 1.00 90.62 80 THR A C 1
ATOM 611 O O . THR A 1 80 ? -6.559 -0.611 20.291 1.00 90.62 80 THR A O 1
ATOM 614 N N . ASN A 1 81 ? -5.809 0.981 18.899 1.00 89.94 81 ASN A N 1
ATOM 615 C CA . ASN A 1 81 ? -6.940 1.900 19.060 1.00 89.94 81 ASN A CA 1
ATOM 616 C C . ASN A 1 81 ? -8.128 1.595 18.129 1.00 89.94 81 ASN A C 1
ATOM 618 O O . ASN A 1 81 ? -8.965 2.458 17.869 1.00 89.94 81 ASN A O 1
ATOM 622 N N . LYS A 1 82 ? -8.239 0.349 17.649 1.00 92.25 82 LYS A N 1
ATOM 623 C CA . LYS A 1 82 ? -9.391 -0.188 16.904 1.00 92.25 82 LYS A CA 1
ATOM 624 C C . LYS A 1 82 ? -9.665 0.485 15.551 1.00 92.25 82 LYS A C 1
ATOM 626 O O . LYS A 1 82 ? -10.782 0.381 15.034 1.00 92.25 82 LYS A O 1
ATOM 631 N N . HIS A 1 83 ? -8.679 1.146 14.943 1.00 86.94 83 HIS A N 1
ATOM 632 C CA . HIS A 1 83 ? -8.788 1.570 13.544 1.00 86.94 83 HIS A CA 1
ATOM 633 C C . HIS A 1 83 ? -8.767 0.342 12.646 1.00 86.94 83 HIS A C 1
ATOM 635 O O . HIS A 1 83 ? -8.047 -0.612 12.928 1.00 86.94 83 HIS A O 1
ATOM 641 N N . ARG A 1 84 ? -9.561 0.347 11.579 1.00 88.94 84 ARG A N 1
ATOM 642 C CA . ARG A 1 84 ? -9.702 -0.798 10.668 1.00 88.94 84 ARG A CA 1
ATOM 643 C C . ARG A 1 84 ? -9.064 -0.480 9.327 1.00 88.94 84 ARG A C 1
ATOM 645 O O . ARG A 1 84 ? -8.867 0.685 9.000 1.00 88.94 84 ARG A O 1
ATOM 652 N N . PHE A 1 85 ? -8.815 -1.502 8.521 1.00 86.94 85 PHE A N 1
ATOM 653 C CA . PHE A 1 85 ? -8.306 -1.328 7.164 1.00 86.94 85 PHE A CA 1
ATOM 654 C C . PHE A 1 85 ? -9.373 -1.710 6.141 1.00 86.94 85 PHE A C 1
ATOM 656 O O . PHE A 1 85 ? -10.019 -2.754 6.255 1.00 86.94 85 PHE A O 1
ATOM 663 N N . SER A 1 86 ? -9.553 -0.863 5.133 1.00 84.19 86 SER A N 1
ATOM 664 C CA . SER A 1 86 ? -10.342 -1.161 3.940 1.00 84.19 86 SER A CA 1
ATOM 665 C C . SER A 1 86 ? -9.419 -1.332 2.743 1.00 84.19 86 SER A C 1
ATOM 667 O O . SER A 1 86 ? -8.359 -0.721 2.695 1.00 84.19 86 SER A O 1
ATOM 669 N N . VAL A 1 87 ? -9.846 -2.140 1.774 1.00 83.19 87 VAL A N 1
ATOM 670 C CA . VAL A 1 87 ? -9.213 -2.231 0.454 1.00 83.19 87 VAL A CA 1
ATOM 671 C C . VAL A 1 87 ? -10.286 -1.936 -0.578 1.00 83.19 87 VAL A C 1
ATOM 673 O O . VAL A 1 87 ? -11.241 -2.717 -0.691 1.00 83.19 87 VAL A O 1
ATOM 676 N N . THR A 1 88 ? -10.125 -0.826 -1.293 1.00 80.62 88 THR A N 1
ATOM 677 C CA . THR A 1 88 ? -11.090 -0.297 -2.263 1.00 80.62 88 THR A CA 1
ATOM 678 C C . THR A 1 88 ? -10.450 -0.263 -3.645 1.00 80.62 88 THR A C 1
ATOM 680 O O . THR A 1 88 ? -9.362 0.282 -3.800 1.00 80.62 88 THR A O 1
ATOM 683 N N . HIS A 1 89 ? -11.110 -0.841 -4.649 1.00 79.06 89 HIS A N 1
ATOM 684 C CA . HIS A 1 89 ? -10.667 -0.750 -6.045 1.00 79.06 89 HIS A CA 1
ATOM 685 C C . HIS A 1 89 ? -10.713 0.708 -6.521 1.00 79.06 89 HIS A C 1
ATOM 687 O O . HIS A 1 89 ? -11.685 1.409 -6.244 1.00 79.06 89 HIS A O 1
ATOM 693 N N . ALA A 1 90 ? -9.660 1.161 -7.199 1.00 72.75 90 ALA A N 1
ATOM 694 C CA . ALA A 1 90 ? -9.489 2.533 -7.668 1.00 72.75 90 ALA A CA 1
ATOM 695 C C . ALA A 1 90 ? -9.248 2.534 -9.192 1.00 72.75 90 ALA A C 1
ATOM 697 O O . ALA A 1 90 ? -8.131 2.805 -9.633 1.00 72.75 90 ALA A O 1
ATOM 698 N N . PRO A 1 91 ? -10.284 2.228 -10.000 1.00 67.38 91 PRO A N 1
ATOM 699 C CA . PRO A 1 91 ? -10.155 2.025 -11.448 1.00 67.38 91 PRO A CA 1
ATOM 700 C C . PRO A 1 91 ? -9.684 3.273 -12.206 1.00 67.38 91 PRO A C 1
ATOM 702 O O . PRO A 1 91 ? -9.066 3.162 -13.258 1.00 67.38 91 PRO A O 1
ATOM 705 N N . GLU A 1 92 ? -9.922 4.465 -11.657 1.00 69.94 92 GLU A N 1
ATOM 706 C CA . GLU A 1 92 ? -9.414 5.739 -12.186 1.00 69.94 92 GLU A CA 1
ATOM 707 C C . GLU A 1 92 ? -7.875 5.812 -12.246 1.00 69.94 92 GLU A C 1
ATOM 709 O O . GLU A 1 92 ? -7.322 6.585 -13.023 1.00 69.94 92 GLU A O 1
ATOM 714 N N . GLU A 1 93 ? -7.180 4.994 -11.452 1.00 65.38 93 GLU A N 1
ATOM 715 C CA . GLU A 1 93 ? -5.718 4.864 -11.446 1.00 65.38 93 GLU A CA 1
ATOM 716 C C . GLU A 1 93 ? -5.225 3.622 -12.216 1.00 65.38 93 GLU A C 1
ATOM 718 O O . GLU A 1 93 ? -4.029 3.330 -12.224 1.00 65.38 93 GLU A O 1
ATOM 723 N N . GLY A 1 94 ? -6.137 2.896 -12.871 1.00 67.31 94 GLY A N 1
ATOM 724 C CA . GLY A 1 94 ? -5.866 1.703 -13.670 1.00 67.31 94 GLY A CA 1
ATOM 725 C C . GLY A 1 94 ? -6.659 0.476 -13.217 1.00 67.31 94 GLY A C 1
ATOM 726 O O . GLY A 1 94 ? -7.052 0.346 -12.056 1.00 67.31 94 GLY A O 1
ATOM 727 N N . ASP A 1 95 ? -6.850 -0.467 -14.141 1.00 68.75 95 ASP A N 1
ATOM 728 C CA . ASP A 1 95 ? -7.707 -1.646 -13.947 1.00 68.75 95 ASP A CA 1
ATOM 729 C C . ASP A 1 95 ? -7.269 -2.532 -12.775 1.00 68.75 95 ASP A C 1
ATOM 731 O O . ASP A 1 95 ? -8.094 -3.149 -12.096 1.00 68.75 95 ASP A O 1
ATOM 735 N N . TRP A 1 96 ? -5.969 -2.551 -12.490 1.00 72.31 96 TRP A N 1
ATOM 736 C CA . TRP A 1 96 ? -5.374 -3.416 -11.476 1.00 72.31 96 TRP A CA 1
ATOM 737 C C . TRP A 1 96 ? -5.203 -2.733 -10.121 1.00 72.31 96 TRP A C 1
ATOM 739 O O . TRP A 1 96 ? -4.805 -3.403 -9.174 1.00 72.31 96 TRP A O 1
ATOM 749 N N . HIS A 1 97 ? -5.497 -1.435 -9.999 1.00 74.12 97 HIS A N 1
ATOM 750 C CA . HIS A 1 97 ? -5.130 -0.633 -8.836 1.00 74.12 97 HIS A CA 1
ATOM 751 C C . HIS A 1 97 ? -6.210 -0.575 -7.746 1.00 74.12 97 HIS A C 1
ATOM 753 O O . HIS A 1 97 ? -7.396 -0.398 -8.006 1.00 74.12 97 HIS A O 1
ATOM 759 N N . ALA A 1 98 ? -5.799 -0.658 -6.487 1.00 77.12 98 ALA A N 1
ATOM 760 C CA . ALA A 1 98 ? -6.632 -0.485 -5.309 1.00 77.12 98 ALA A CA 1
ATOM 761 C C . ALA A 1 98 ? -5.907 0.317 -4.230 1.00 77.12 98 ALA A C 1
ATOM 763 O O . ALA A 1 98 ? -4.684 0.368 -4.172 1.00 77.12 98 ALA A O 1
ATOM 764 N N . ARG A 1 99 ? -6.686 0.920 -3.336 1.00 78.88 99 ARG A N 1
ATOM 765 C CA . ARG A 1 99 ? -6.186 1.667 -2.185 1.00 78.88 99 ARG A CA 1
ATOM 766 C C . ARG A 1 99 ? -6.457 0.901 -0.893 1.00 78.88 99 ARG A C 1
ATOM 768 O O . ARG A 1 99 ? -7.576 0.429 -0.682 1.00 78.88 99 ARG A O 1
ATOM 775 N N . ILE A 1 100 ? -5.465 0.821 -0.013 1.00 81.81 100 ILE A N 1
ATOM 776 C CA . ILE A 1 100 ? -5.643 0.485 1.398 1.00 81.81 100 ILE A CA 1
ATOM 777 C C . ILE A 1 100 ? -5.952 1.780 2.141 1.00 81.81 100 ILE A C 1
ATOM 779 O O . ILE A 1 100 ? -5.181 2.730 2.072 1.00 81.81 100 ILE A O 1
ATOM 783 N N . THR A 1 101 ? -7.063 1.831 2.867 1.00 81.94 101 THR A N 1
ATOM 784 C CA . THR A 1 101 ? -7.462 3.008 3.651 1.00 81.94 101 THR A CA 1
ATOM 785 C C . THR A 1 101 ? -7.609 2.646 5.118 1.00 81.94 101 THR A C 1
ATOM 787 O O . THR A 1 101 ? -8.248 1.646 5.453 1.00 81.94 101 THR A O 1
ATOM 790 N N . VAL A 1 102 ? -7.069 3.488 6.001 1.00 83.81 102 VAL A N 1
ATOM 791 C CA . VAL A 1 102 ? -7.289 3.371 7.447 1.00 83.81 102 VAL A CA 1
ATOM 792 C C . VAL A 1 102 ? -8.624 4.020 7.809 1.00 83.81 102 VAL A C 1
ATOM 794 O O . VAL A 1 102 ? -8.780 5.236 7.741 1.00 83.81 102 VAL A O 1
ATOM 797 N N . MET A 1 103 ? -9.594 3.206 8.214 1.00 84.56 103 MET A N 1
ATOM 798 C CA . MET A 1 103 ? -10.871 3.660 8.753 1.00 84.56 103 MET A CA 1
ATOM 799 C C . MET A 1 103 ? -10.707 3.978 10.238 1.00 84.56 103 MET A C 1
ATOM 801 O O . MET A 1 103 ? -10.412 3.089 11.045 1.00 84.56 103 MET A O 1
ATOM 805 N N . LEU A 1 104 ? -10.894 5.251 10.590 1.00 85.44 104 LEU A N 1
ATOM 806 C CA . LEU A 1 104 ? -10.771 5.724 11.966 1.00 85.44 104 LEU A CA 1
ATOM 807 C C . LEU A 1 104 ? -11.787 5.037 12.883 1.00 85.44 104 LEU A C 1
ATOM 809 O O . LEU A 1 104 ? -12.887 4.662 12.476 1.00 85.44 104 LEU A O 1
ATOM 813 N N . ALA A 1 105 ? -11.391 4.874 14.141 1.00 87.69 105 ALA A N 1
ATOM 814 C CA . ALA A 1 105 ? -12.277 4.369 15.174 1.00 87.69 105 ALA A CA 1
ATOM 815 C C . ALA A 1 105 ? -13.312 5.443 15.516 1.00 87.69 105 ALA A C 1
ATOM 817 O O . ALA A 1 105 ? -13.075 6.639 15.332 1.00 87.69 105 ALA A O 1
ATOM 818 N N . GLU A 1 106 ? -14.458 5.013 16.031 1.00 86.75 106 GLU A N 1
ATOM 819 C CA . GLU A 1 106 ? -15.512 5.927 16.455 1.00 86.75 106 GLU A CA 1
ATOM 820 C C . GLU A 1 106 ? -14.979 6.954 17.468 1.00 86.75 106 GLU A C 1
ATOM 822 O O . GLU A 1 106 ? -14.152 6.636 18.324 1.00 86.75 106 GLU A O 1
ATOM 827 N N . GLY A 1 107 ? -15.393 8.215 17.320 1.00 84.19 107 GLY A N 1
ATOM 828 C CA . GLY A 1 107 ? -14.913 9.324 18.151 1.00 84.19 107 GLY A CA 1
ATOM 829 C C . GLY A 1 107 ? -13.480 9.792 17.858 1.00 84.19 107 GLY A C 1
ATOM 830 O O . GLY A 1 107 ? -13.013 10.735 18.493 1.00 84.19 107 GLY A O 1
ATOM 831 N N . THR A 1 108 ? -12.776 9.190 16.892 1.00 80.50 108 THR A N 1
ATOM 832 C CA . THR A 1 108 ? -11.417 9.605 16.514 1.00 80.50 108 THR A CA 1
ATOM 833 C C . THR A 1 108 ? -11.438 10.523 15.296 1.00 80.50 108 THR A C 1
ATOM 835 O O . THR A 1 108 ? -11.845 10.117 14.213 1.00 80.50 108 THR A O 1
ATOM 838 N N . ALA A 1 109 ? -10.940 11.754 15.447 1.00 80.12 109 ALA A N 1
ATOM 839 C CA . ALA A 1 109 ? -10.869 12.721 14.345 1.00 80.12 109 ALA A CA 1
ATOM 840 C C . ALA A 1 109 ? -9.639 12.533 13.436 1.00 80.12 109 ALA A C 1
ATOM 842 O O . ALA A 1 109 ? -9.671 12.890 12.262 1.00 80.12 109 ALA A O 1
ATOM 843 N N . LYS A 1 110 ? -8.529 12.011 13.977 1.00 83.44 110 LYS A N 1
ATOM 844 C CA . LYS A 1 110 ? -7.276 11.782 13.241 1.00 83.44 110 LYS A CA 1
ATOM 845 C C . LYS A 1 110 ? -6.411 10.726 13.923 1.00 83.44 110 LYS A C 1
ATOM 847 O O . LYS A 1 110 ? -6.486 10.567 15.136 1.00 83.44 110 LYS A O 1
ATOM 852 N N . LEU A 1 111 ? -5.526 10.097 13.151 1.00 79.81 111 LEU A N 1
ATOM 853 C CA . LEU A 1 111 ? -4.504 9.189 13.676 1.00 79.81 111 LEU A CA 1
ATOM 854 C C . LEU A 1 111 ? -3.480 9.949 14.527 1.00 79.81 111 LEU A C 1
ATOM 856 O O . LEU A 1 111 ? -2.894 10.944 14.077 1.00 79.81 111 LEU A O 1
ATOM 860 N N . SER A 1 112 ? -3.224 9.450 15.733 1.00 84.38 112 SER A N 1
ATOM 861 C CA . SER A 1 112 ? -2.109 9.894 16.566 1.00 84.38 112 SER A CA 1
ATOM 862 C C . SER A 1 112 ? -0.765 9.412 16.002 1.00 84.38 112 SER A C 1
ATOM 864 O O . SER A 1 112 ? -0.694 8.666 15.022 1.00 84.38 112 SER A O 1
ATOM 866 N N . LYS A 1 113 ? 0.344 9.841 16.616 1.00 84.12 113 LYS A N 1
ATOM 867 C CA . LYS A 1 113 ? 1.677 9.335 16.253 1.00 84.12 113 LYS A CA 1
ATOM 868 C C . LYS A 1 113 ? 1.798 7.830 16.523 1.00 84.12 113 LYS A C 1
ATOM 870 O O . LYS A 1 113 ? 2.393 7.135 15.706 1.00 84.12 113 LYS A O 1
ATOM 875 N N . GLN A 1 114 ? 1.214 7.352 17.623 1.00 86.38 114 GLN A N 1
ATOM 876 C CA . GLN A 1 114 ? 1.211 5.931 17.967 1.00 86.38 114 GLN A CA 1
ATOM 877 C C . GLN A 1 114 ? 0.380 5.128 16.965 1.00 86.38 114 GLN A C 1
ATOM 879 O O . GLN A 1 114 ? 0.862 4.131 16.453 1.00 86.38 114 GLN A O 1
ATOM 884 N N . ASP A 1 115 ? -0.804 5.614 16.580 1.00 83.81 115 ASP A N 1
ATOM 885 C CA . ASP A 1 115 ? -1.646 4.911 15.600 1.00 83.81 115 ASP A CA 1
ATOM 886 C C . ASP A 1 115 ? -0.947 4.730 14.258 1.00 83.81 115 ASP A C 1
ATOM 888 O O . ASP A 1 115 ? -1.075 3.697 13.611 1.00 83.81 115 ASP A O 1
ATOM 892 N N . LYS A 1 116 ? -0.180 5.739 13.834 1.00 82.62 116 LYS A N 1
ATOM 893 C CA . LYS A 1 116 ? 0.631 5.640 12.619 1.00 82.62 116 LYS A CA 1
ATOM 894 C C . LYS A 1 116 ? 1.712 4.573 12.754 1.00 82.62 116 LYS A C 1
ATOM 896 O O . LYS A 1 116 ? 1.988 3.894 11.776 1.00 82.62 116 LYS A O 1
ATOM 901 N N . GLN A 1 117 ? 2.319 4.429 13.930 1.00 82.62 117 GLN A N 1
ATOM 902 C CA . GLN A 1 117 ? 3.302 3.380 14.181 1.00 82.62 117 GLN A CA 1
ATOM 903 C C . GLN A 1 117 ? 2.648 1.991 14.159 1.00 82.62 117 GLN A C 1
ATOM 905 O O . GLN A 1 117 ? 3.136 1.113 13.454 1.00 82.62 117 GLN A O 1
ATOM 910 N N . ASP A 1 118 ? 1.496 1.829 14.810 1.00 85.69 118 ASP A N 1
ATOM 911 C CA . ASP A 1 118 ? 0.717 0.587 14.783 1.00 85.69 118 ASP A CA 1
ATOM 912 C C . ASP A 1 118 ? 0.333 0.187 13.353 1.00 85.69 118 ASP A C 1
ATOM 914 O O . ASP A 1 118 ? 0.491 -0.967 12.962 1.00 85.69 118 ASP A O 1
ATOM 918 N N . VAL A 1 119 ? -0.150 1.142 12.547 1.00 83.88 119 VAL A N 1
ATOM 919 C CA . VAL A 1 119 ? -0.449 0.908 11.125 1.00 83.88 119 VAL A CA 1
ATOM 920 C C . VAL A 1 119 ? 0.777 0.350 10.410 1.00 83.88 119 VAL A C 1
ATOM 922 O O . VAL A 1 119 ? 0.652 -0.632 9.681 1.00 83.88 119 VAL A O 1
ATOM 925 N N . ARG A 1 120 ? 1.958 0.933 10.648 1.00 82.62 120 ARG A N 1
ATOM 926 C CA . ARG A 1 120 ? 3.193 0.495 9.993 1.00 82.62 120 ARG A CA 1
ATOM 927 C C . ARG A 1 120 ? 3.569 -0.930 10.365 1.00 82.62 120 ARG A C 1
ATOM 929 O O . ARG A 1 120 ? 3.895 -1.723 9.488 1.00 82.62 120 ARG A O 1
ATOM 936 N N . GLU A 1 121 ? 3.510 -1.252 11.650 1.00 83.75 121 GLU A N 1
ATOM 937 C CA . GLU A 1 121 ? 3.850 -2.580 12.162 1.00 83.75 121 GLU A CA 1
ATOM 938 C C . GLU A 1 121 ? 2.879 -3.644 11.647 1.00 83.75 121 GLU A C 1
ATOM 940 O O . GLU A 1 121 ? 3.294 -4.724 11.231 1.00 83.75 121 GLU A O 1
ATOM 945 N N . ILE A 1 122 ? 1.588 -3.320 11.596 1.00 87.12 122 ILE A N 1
ATOM 946 C CA . ILE A 1 122 ? 0.564 -4.218 11.065 1.00 87.12 122 ILE A CA 1
ATOM 947 C C . ILE A 1 122 ? 0.754 -4.440 9.564 1.00 87.12 122 ILE A C 1
ATOM 949 O O . ILE A 1 122 ? 0.673 -5.583 9.116 1.00 87.12 122 ILE A O 1
ATOM 953 N N . MET A 1 123 ? 0.995 -3.382 8.783 1.00 82.94 123 MET A N 1
ATOM 954 C CA . MET A 1 123 ? 1.236 -3.529 7.345 1.00 82.94 123 MET A CA 1
ATOM 955 C C . MET A 1 123 ? 2.505 -4.347 7.088 1.00 82.94 123 MET A C 1
ATOM 957 O O . MET A 1 123 ? 2.465 -5.267 6.278 1.00 82.94 123 MET A O 1
ATOM 961 N N . ALA A 1 124 ? 3.585 -4.129 7.843 1.00 82.44 124 ALA A N 1
ATOM 962 C CA . ALA A 1 124 ? 4.795 -4.945 7.729 1.00 82.44 124 ALA A CA 1
ATOM 963 C C . ALA A 1 124 ? 4.522 -6.445 7.964 1.00 82.44 124 ALA A C 1
ATOM 965 O O . ALA A 1 124 ? 5.029 -7.282 7.227 1.00 82.44 124 ALA A O 1
ATOM 966 N N . GLN A 1 125 ? 3.660 -6.793 8.927 1.00 83.31 125 GLN A N 1
ATOM 967 C CA . GLN A 1 125 ? 3.241 -8.185 9.161 1.00 83.31 125 GLN A CA 1
ATOM 968 C C . GLN A 1 125 ? 2.343 -8.751 8.054 1.00 83.31 125 GLN A C 1
ATOM 970 O O . GLN A 1 125 ? 2.258 -9.964 7.874 1.00 83.31 125 GLN A O 1
ATOM 975 N N . VAL A 1 126 ? 1.585 -7.899 7.367 1.00 84.88 126 VAL A N 1
ATOM 976 C CA . VAL A 1 126 ? 0.724 -8.310 6.252 1.00 84.88 126 VAL A CA 1
ATOM 977 C C . VAL A 1 126 ? 1.551 -8.575 4.991 1.00 84.88 126 VAL A C 1
ATOM 979 O O . VAL A 1 126 ? 1.235 -9.5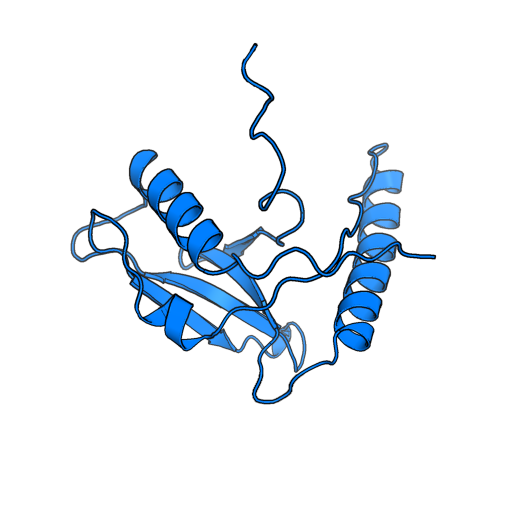05 4.251 1.00 84.88 126 VAL A O 1
ATOM 982 N N . PHE A 1 127 ? 2.611 -7.795 4.781 1.00 80.25 127 PHE A N 1
ATOM 983 C CA . PHE A 1 127 ? 3.534 -7.876 3.648 1.00 80.25 127 PHE A CA 1
ATOM 984 C C . PHE A 1 127 ? 4.841 -8.615 4.013 1.00 80.25 127 PHE A C 1
ATOM 986 O O . PHE A 1 127 ? 5.937 -8.179 3.677 1.00 80.25 127 PHE A O 1
ATOM 993 N N . ASP A 1 128 ? 4.719 -9.758 4.693 1.00 73.44 128 ASP A N 1
ATOM 994 C CA . ASP A 1 128 ? 5.830 -10.610 5.172 1.00 73.44 128 ASP A CA 1
ATOM 995 C C . ASP A 1 128 ? 6.391 -11.562 4.086 1.00 73.44 128 ASP A C 1
ATOM 997 O O . ASP A 1 128 ? 7.381 -12.256 4.275 1.00 73.44 128 ASP A O 1
ATOM 1001 N N . GLY A 1 129 ? 5.795 -11.600 2.889 1.00 67.62 129 GLY A N 1
ATOM 1002 C CA . GLY A 1 129 ? 6.124 -12.587 1.845 1.00 67.62 129 GLY A CA 1
ATOM 1003 C C . GLY A 1 129 ? 7.527 -12.499 1.222 1.00 67.62 129 GLY A C 1
ATOM 1004 O O . GLY A 1 129 ? 7.831 -13.279 0.321 1.00 67.62 129 GLY A O 1
ATOM 1005 N N . GLY A 1 130 ? 8.373 -11.573 1.678 1.00 71.94 130 GLY A N 1
ATOM 1006 C CA . GLY A 1 130 ? 9.649 -11.242 1.054 1.00 71.94 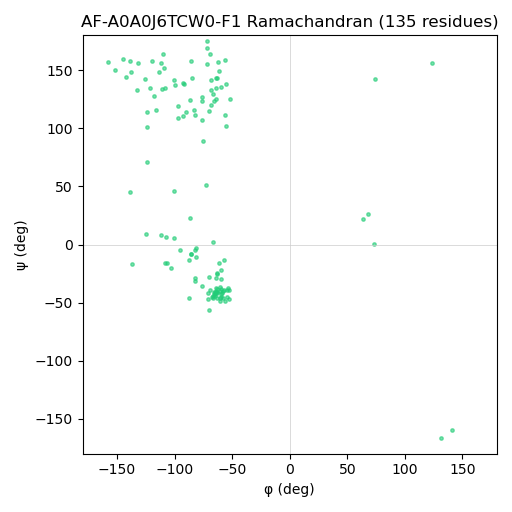130 GLY A CA 1
ATOM 1007 C C . GLY A 1 130 ? 9.470 -10.431 -0.233 1.00 71.94 130 GLY A C 1
ATOM 1008 O O . GLY A 1 130 ? 8.542 -10.643 -1.014 1.00 71.94 130 GLY A O 1
ATOM 1009 N N . LEU A 1 131 ? 10.370 -9.472 -0.458 1.00 78.88 131 LEU A N 1
ATOM 1010 C CA . LEU A 1 131 ? 10.374 -8.670 -1.678 1.00 78.88 131 LEU A CA 1
ATOM 1011 C C . LEU A 1 131 ? 10.752 -9.536 -2.879 1.00 78.88 131 LEU A C 1
ATOM 1013 O O . LEU A 1 131 ? 11.866 -10.058 -2.956 1.00 78.88 131 LEU A O 1
ATOM 1017 N N . LYS A 1 132 ? 9.846 -9.625 -3.851 1.00 82.69 132 LYS A N 1
ATOM 1018 C CA . LYS A 1 132 ? 10.152 -10.116 -5.192 1.00 82.69 132 LYS A CA 1
ATOM 1019 C C . LYS A 1 132 ? 10.915 -9.012 -5.913 1.00 82.69 132 LYS A C 1
ATOM 1021 O O . LYS A 1 132 ? 10.321 -8.093 -6.480 1.00 82.69 132 LYS A O 1
ATOM 1026 N N . GLY A 1 133 ? 12.235 -9.046 -5.752 1.00 83.25 133 GLY A N 1
ATOM 1027 C CA . GLY A 1 133 ? 13.131 -7.993 -6.211 1.00 83.25 133 GLY A CA 1
ATOM 1028 C C . GLY A 1 133 ? 13.122 -7.831 -7.729 1.00 83.25 133 GLY A C 1
ATOM 1029 O O . GLY A 1 133 ? 13.057 -8.814 -8.466 1.00 83.25 133 GLY A O 1
ATOM 1030 N N . HIS A 1 134 ? 13.237 -6.589 -8.186 1.00 85.12 134 HIS A N 1
ATOM 1031 C CA . HIS A 1 134 ? 13.366 -6.257 -9.598 1.00 85.12 134 HIS A CA 1
ATOM 1032 C C . HIS A 1 134 ? 14.329 -5.089 -9.790 1.00 85.12 134 HIS A C 1
ATOM 1034 O O . HIS A 1 134 ? 14.346 -4.156 -8.991 1.00 85.12 134 HIS A O 1
ATOM 1040 N N . THR A 1 135 ? 15.096 -5.135 -10.877 1.00 87.62 135 THR A N 1
ATOM 1041 C CA . THR A 1 135 ? 15.933 -4.022 -11.321 1.00 87.62 135 THR A CA 1
ATOM 1042 C C . THR A 1 135 ? 15.414 -3.570 -12.670 1.00 87.62 135 THR A C 1
ATOM 1044 O O . THR A 1 135 ? 15.469 -4.336 -13.632 1.00 87.62 135 THR A O 1
ATOM 1047 N N . CYS A 1 136 ? 14.917 -2.336 -12.729 1.00 84.12 136 CYS A N 1
ATOM 1048 C CA . CYS A 1 136 ? 14.475 -1.759 -13.989 1.00 84.12 136 CYS A CA 1
ATOM 1049 C C . CYS A 1 136 ? 15.641 -1.608 -14.974 1.00 84.12 136 CYS A C 1
ATOM 1051 O O . CYS A 1 136 ? 16.751 -1.290 -14.532 1.00 84.12 136 CYS A O 1
ATOM 1053 N N . PRO A 1 137 ? 15.392 -1.827 -16.276 1.00 78.62 137 PRO A N 1
ATOM 1054 C CA . PRO A 1 137 ? 16.378 -1.596 -17.325 1.00 78.62 137 PRO A CA 1
ATOM 1055 C C . PRO A 1 137 ? 16.787 -0.121 -17.449 1.00 78.62 137 PRO A C 1
ATOM 1057 O O . PRO A 1 137 ? 16.027 0.770 -16.995 1.00 78.62 137 PRO A O 1
#

Radius of gyration: 15.91 Å; Cα contacts (8 Å, |Δi|>4): 182; chains: 1; bounding box: 41×32×36 Å

pLDDT: mean 73.74, std 17.16, range [25.66, 92.44]

Solvent-accessible surface area (backbone atoms only — not comparable to full-atom values): 8262 Å² total; per-residue (Å²): 138,81,80,82,92,74,70,91,69,68,86,80,47,58,72,46,84,48,102,81,43,66,28,38,64,46,75,41,80,95,58,58,67,51,74,67,54,51,46,51,54,39,39,58,45,28,53,54,45,26,58,58,25,48,78,68,79,39,87,40,68,79,56,54,57,52,64,63,62,59,69,65,62,51,51,75,41,61,36,94,81,57,26,34,39,44,78,44,81,35,59,96,77,34,90,41,31,25,34,39,33,56,43,70,28,88,95,50,94,70,82,51,77,65,52,53,50,42,49,51,56,52,49,51,66,47,52,64,72,52,74,50,68,46,78,66,130

Foldseek 3Di:
DDDDPPDDPPLQWDFDDDPQATKTKDFDPVPDDDQVSVVVVLLVVQVVQCVVVVVVVDHGDFRWGDFDFDQVLQQPDAFPQGWGWDWAADCVVHPGMIMIDTHDDPPDPHDDPVNVVRVVVSVCVRRVRDGPTDGHD

Mean predicted aligned error: 9.07 Å

Sequence (137 aa):
MVGPAADFVWEEVFQFSTSHGLAESVALRTVVPTDGEVHGLGCDKQARDRARDEARGRAGPTYRGCIDALVRAIRTRHTTNKHRFSVTHAPEEGDWHARITVMLAEGTAKLSKQDKQDVREIMAQVFDGGLKGHTCP

Secondary structure (DSSP, 8-state):
------STTTSSS-EEEETTEEEEEEE-GGG---HHHHHHHHHHHHHHHHHHHHTTTSPPP---EE----HHHHHT-B-TT--EEEEEE-GGG-TTEEEEEEEPPTT--S--HHHHHHHHHHHHHHT-S--EE----

Organism: NCBI:txid1187852

Nearest PDB structures (foldseek):
  3gz7-assembly1_B  TM=2.958E-01  e=2.043E+00  Bordetella bronchiseptica
  1mc0-assembly1_A  TM=2.305E-01  e=5.346E+00  Mus musculus
  5hzi-assembly2_B  TM=2.303E-01  e=7.854E+00  Homo sapiens

=== Feature glossary ===
Reading guide. The protein is described through the following features:

Foldseek 3Di. A 3Di character summarizes, for each residue, the relative orientation of the Cα frame of its nearest spatial neighbor. Because it encodes fold topology rather than chemistry, 3Di alignments detect remote structural similarity that sequence alignment misses.

Contact-map, Ramachandran, and PAE plots. Plot images: a contact map (which residues are close in 3D, as an N×N binary image), a Ramachandran scatter (backbone torsion angles, revealing secondary-structure composition at a glance), and — for AlphaFold structures — a PAE heatmap (pairwise prediction confidence).

Radius of gyration, Cα contacts, bounding box. Radius of gyration (Rg) is the root-mean-square distance of Cα atoms from their centroid — a single number for overall size and compactness. A globular domain of N residues has Rg ≈ 2.2·N^0.38 Å; an extended or disordered chain has a much larger Rg. The Cα contact count is the number of residue pairs whose Cα atoms are within 8 Å and are more than four positions apart in sequence — a standard proxy for tertiary packing density. The bounding box is the smallest axis-aligned box enclosing all Cα atoms.

Secondary structure (8-state, DSSP). Eight-state secondary structure (DSSP): H is the canonical α-helix, G the tighter 3₁₀-helix, I the wider π-helix; E/B are β-structure, T and S are turns and bends, and '-' is everything else. DSSP derives these from the pattern of main-chain N–H···O=C hydrogen bonds, not from the sequence.

B-factor. B-factor (Debye–Waller factor) reflects atomic displacement in the crystal lattice. It is an experimental observable (units Å²), not a prediction; low values mean the atom is pinned down, high values mean it moves or is heterogeneous across the crystal.

pLDDT. pLDDT is the predicted lDDT-Cα score: AlphaFold's confidence that the local environment of each residue (all inter-atomic distances within 15 Å) is correctly placed. It is a per-residue number between 0 and 100, with higher meaning more reliable.

Nearest PDB structures. Nearest PDB neighbors are the top structural matches found by Foldseek when searching this structure against the entire Protein Data Bank. Each hit reports a TM-score (0 to 1; >0.5 almost always implies the same fold) and an E-value. These are *structural* homologs — they may share no detectable sequence similarity.

Solvent-accessible surface area. Accessible surface area quantifies burial. A residue with SASA near zero is packed into the hydrophobic core; one with SASA >100 Å² sits on the surface. Computed here via the Shrake–Rupley numerical algorithm with a 1.4 Å probe.

Rendered structure images. Structure images are PyMOL renders from six orthogonal camera di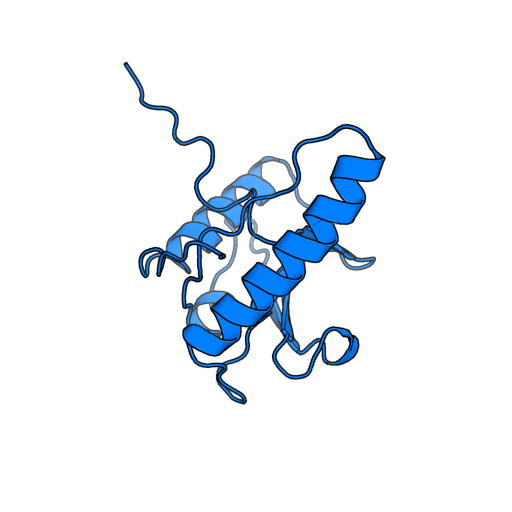rections. Cartoon representation draws helices as coils and strands as arrows; sticks shows the backbone as bonds; surface shows the solvent-excluded envelope. Rainbow coloring maps sequence position to hue (blue→red, N→C); chain coloring assigns a distinct color per polypeptide.

Backbone torsions (φ/ψ). φ (phi) and ψ (psi) are the two rotatable backbone dihedrals per residue: φ is the C(i-1)–N–Cα–C torsion, ψ is the N–Cα–C–N(i+1) torsion, both in degrees on (−180°, 180°]. α-helical residues cluster near (−60°, −45°); β-strand residues near (−120°, +130°). A Ramachandran plot is simply a scatter of (φ, ψ) for every residue.

Predicted aligned error. Predicted Aligned Error (PAE) is an AlphaFold confidence matrix: entry (i, j) is the expected error in the position of residue j, in ångströms, when the prediction is superimposed on the true structure at residue i. Low PAE within a block of residues means that block is internally rigid and well-predicted; high PAE between two blocks means their relative placement is uncertain even if each block individually is confident.

mmCIF coordinates. Structure coordinates are given as an mmCIF _atom_site loop: one row per atom with element, residue name, chain id, sequence number, and x/y/z position in Å. Only the four main-chain atoms per residue are included here; side chains are omitted to keep the record compact.

InterPro / GO / CATH / organism. Database cross-references. InterPro integrates a dozen domain/family signature databases into unified entries with residue-range hits. GO terms attach function/process/location labels with evidence codes. CATH codes position the fold in a four-level structural taxonomy. Organism is the NCBI-taxonomy species name.

Secondary structure (3-state, P-SEA). SS3 is a coarse helix/strand/coil call (letters a/b/c) made by the P-SEA algorithm from inter-Cα distances and dihedrals. It is less detailed than DSSP but needs only Cα positions.

Sequence. Sequence gives the chain of amino acids in standard one-letter code (A=alanine, C=cysteine, …, Y=tyrosine), read N→C. It is the only feature that is directly encoded by the gene; all structural features are derived from the folded form of this sequence.